Protein AF-A0A4Y9J3P0-F1 (afdb_monomer_lite)

Sequence (81 aa):
MLICTVKEISKITGYASVIGSVECGKVTIVNTHLSEITRISGQKSWHDEQNKVVVRPEKIPVCLYVNGIEMVFLDVNKATY

Radius of gyration: 25.64 Å; chains: 1; bo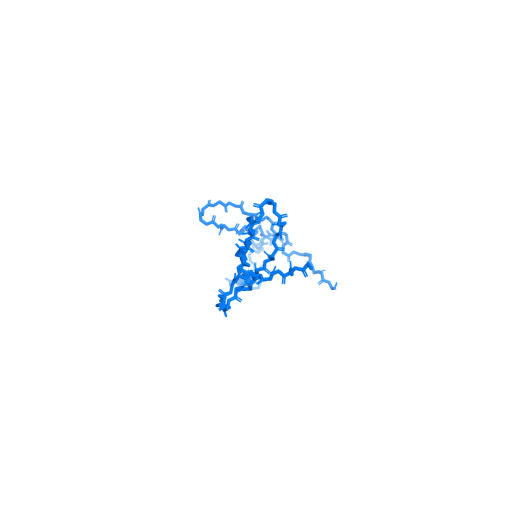unding box: 52×25×76 Å

pLDDT: mean 76.09, std 12.87, range [34.59, 92.75]

Secondary structure (DSSP, 8-state):
------------TTEEEEEEEEETTEEEEEEEE--------------SGGGTTS---S--EEEEEETTEEEEEEETT----

Structure (mmCIF, N/CA/C/O backbone):
data_AF-A0A4Y9J3P0-F1
#
_entry.id   AF-A0A4Y9J3P0-F1
#
loop_
_atom_site.group_PDB
_atom_site.id
_atom_site.type_symbol
_atom_site.label_atom_id
_atom_site.label_alt_id
_atom_site.label_comp_id
_atom_site.label_asym_id
_atom_site.label_entity_id
_atom_site.label_seq_id
_atom_site.pdbx_PDB_ins_code
_atom_site.Cartn_x
_atom_site.Cartn_y
_atom_site.Cartn_z
_atom_site.occupancy
_atom_site.B_iso_or_equiv
_atom_site.auth_seq_id
_atom_site.auth_comp_id
_atom_site.auth_asym_id
_atom_site.auth_atom_id
_atom_site.pdbx_PDB_model_num
ATOM 1 N N . MET A 1 1 ? -22.956 4.630 46.027 1.00 57.25 1 MET A N 1
ATOM 2 C CA . MET A 1 1 ? -23.015 4.656 44.550 1.00 57.25 1 MET A CA 1
ATOM 3 C C . MET A 1 1 ? -22.016 3.633 44.037 1.00 57.25 1 MET A C 1
ATOM 5 O O . MET A 1 1 ? -20.859 3.729 44.419 1.00 57.25 1 MET A O 1
ATOM 9 N N . LEU A 1 2 ? -22.453 2.627 43.276 1.00 64.12 2 LEU A N 1
ATOM 10 C CA . LEU A 1 2 ? -21.544 1.686 42.611 1.00 64.12 2 LEU A CA 1
ATOM 11 C C . LEU A 1 2 ? -21.232 2.206 41.207 1.00 64.12 2 LEU A C 1
ATOM 13 O O . LEU A 1 2 ? -22.137 2.644 40.502 1.00 64.12 2 LEU A O 1
ATOM 17 N N . ILE A 1 3 ? -19.964 2.136 40.811 1.00 68.00 3 ILE A N 1
ATOM 18 C CA . ILE A 1 3 ? -19.506 2.443 39.454 1.00 68.00 3 ILE A CA 1
ATOM 19 C C . ILE A 1 3 ? -19.008 1.129 38.862 1.00 68.00 3 ILE A C 1
ATOM 21 O O . ILE A 1 3 ? -18.083 0.524 39.398 1.00 68.00 3 ILE A O 1
ATOM 25 N N . CYS A 1 4 ? -19.646 0.672 37.788 1.00 66.69 4 CYS A N 1
ATOM 26 C CA . CYS A 1 4 ? -19.231 -0.523 37.059 1.00 66.69 4 CYS A CA 1
ATOM 27 C C . CYS A 1 4 ? -18.487 -0.099 35.794 1.00 66.69 4 CYS A C 1
ATOM 29 O O . CYS A 1 4 ? -18.935 0.801 35.085 1.00 66.69 4 CYS A O 1
ATOM 31 N N . THR A 1 5 ? -17.365 -0.750 35.506 1.00 75.81 5 THR A N 1
ATOM 32 C CA . THR A 1 5 ? -16.589 -0.546 34.281 1.00 75.81 5 THR A CA 1
ATOM 33 C C . THR A 1 5 ? -16.597 -1.829 33.459 1.00 75.81 5 THR A C 1
ATOM 35 O O . THR A 1 5 ? -16.562 -2.931 34.003 1.00 75.81 5 THR A O 1
ATOM 38 N N . VAL A 1 6 ? -16.667 -1.689 32.137 1.00 81.44 6 VAL A N 1
ATOM 39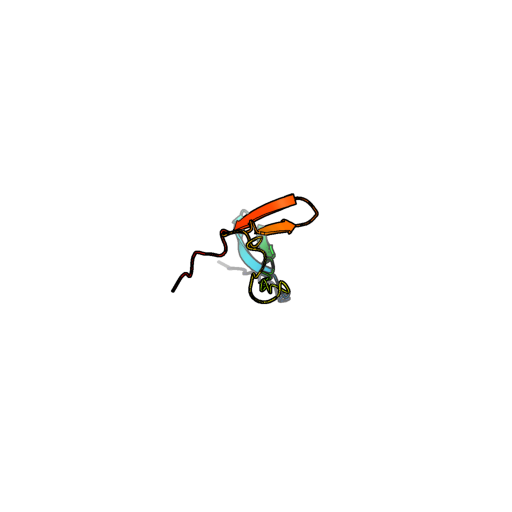 C CA . VAL A 1 6 ? -16.570 -2.808 31.193 1.00 81.44 6 VAL A CA 1
ATOM 40 C C . VAL A 1 6 ? -15.260 -2.651 30.437 1.00 81.44 6 VAL A C 1
ATOM 42 O O . VAL A 1 6 ? -14.903 -1.545 30.036 1.00 81.44 6 VAL A O 1
ATOM 45 N N . LYS A 1 7 ? -14.526 -3.749 30.268 1.00 77.69 7 LYS A N 1
ATOM 46 C CA . LYS A 1 7 ? -13.249 -3.775 29.558 1.00 77.69 7 LYS A CA 1
ATOM 47 C C . LYS A 1 7 ? -13.220 -4.966 28.614 1.00 77.69 7 LYS A C 1
ATOM 49 O O . LYS A 1 7 ? -13.529 -6.084 29.014 1.00 77.69 7 LYS A O 1
ATOM 54 N N . GLU A 1 8 ? -12.795 -4.724 27.383 1.00 80.00 8 GLU A N 1
ATOM 55 C CA . GLU A 1 8 ? -12.482 -5.788 26.439 1.00 80.00 8 GLU A CA 1
ATOM 56 C C . GLU A 1 8 ? -11.167 -6.478 26.838 1.00 80.00 8 GLU A C 1
ATOM 58 O O . GLU A 1 8 ? -10.151 -5.823 27.083 1.00 80.00 8 GLU A O 1
ATOM 63 N N . ILE A 1 9 ? -11.198 -7.808 26.960 1.00 76.69 9 ILE A N 1
ATOM 64 C CA . ILE A 1 9 ? -10.050 -8.610 27.423 1.00 76.69 9 ILE A CA 1
ATOM 65 C C . ILE A 1 9 ? -9.200 -9.081 26.235 1.00 76.69 9 ILE A C 1
ATOM 67 O O . ILE A 1 9 ? -7.980 -9.202 26.345 1.00 76.69 9 ILE A O 1
ATOM 71 N N . SER A 1 10 ? -9.830 -9.324 25.085 1.00 76.81 10 SER A N 1
ATOM 72 C CA . SER A 1 10 ? -9.165 -9.760 23.862 1.00 76.81 10 SER A CA 1
ATOM 73 C C . SER A 1 10 ? -8.551 -8.577 23.119 1.00 76.81 10 SER A C 1
ATOM 75 O O . SER A 1 10 ? -9.262 -7.715 22.615 1.00 76.81 10 SER A O 1
ATOM 77 N N . LYS A 1 11 ? -7.221 -8.558 22.995 1.00 76.19 11 LYS A N 1
ATOM 78 C CA . LYS A 1 11 ? -6.536 -7.671 22.051 1.00 76.19 11 LYS A CA 1
ATOM 79 C C . LYS A 1 11 ? -6.536 -8.332 20.674 1.00 76.19 11 LYS A C 1
ATOM 81 O O . LYS A 1 11 ? -5.897 -9.366 20.498 1.00 76.19 11 LYS A O 1
ATOM 86 N N . ILE A 1 12 ? -7.224 -7.728 19.712 1.00 79.31 12 ILE A N 1
ATOM 87 C CA . ILE A 1 12 ? -7.269 -8.205 18.326 1.00 79.31 12 ILE A CA 1
ATOM 88 C C . ILE A 1 12 ? -6.192 -7.462 17.523 1.00 79.31 12 ILE A C 1
ATOM 90 O O . ILE A 1 12 ? -6.190 -6.232 17.455 1.00 79.31 12 ILE A O 1
ATOM 94 N N . THR A 1 13 ? -5.241 -8.195 16.939 1.00 77.06 13 THR A N 1
ATOM 95 C CA . THR A 1 13 ? -4.208 -7.613 16.065 1.00 77.06 13 THR A CA 1
ATOM 96 C C . THR A 1 13 ? -4.868 -6.906 14.881 1.00 77.06 13 THR A C 1
ATOM 98 O O . THR A 1 13 ? -5.778 -7.453 14.269 1.00 77.06 13 THR A O 1
ATOM 101 N N . GLY A 1 14 ? -4.429 -5.683 14.577 1.00 73.62 14 GLY A N 1
ATOM 102 C CA . GLY A 1 14 ? -5.030 -4.866 13.520 1.00 73.62 14 GLY A CA 1
ATOM 103 C C . GLY A 1 14 ? -6.294 -4.109 13.939 1.00 73.62 14 GLY A C 1
ATOM 104 O O . GLY A 1 14 ? -6.901 -3.477 13.090 1.00 73.62 14 GLY A O 1
ATOM 105 N N . TYR A 1 15 ? -6.698 -4.115 15.215 1.00 80.56 15 TYR A N 1
ATOM 106 C CA . TYR A 1 15 ? -7.841 -3.329 15.701 1.00 80.56 15 TYR A CA 1
ATOM 107 C C . TYR A 1 15 ? -7.461 -2.415 16.874 1.00 80.56 15 TYR A C 1
ATOM 109 O O . TYR A 1 15 ? -6.666 -2.779 17.743 1.00 80.56 15 TYR A O 1
ATOM 117 N N . ALA A 1 16 ? -8.061 -1.225 16.908 1.00 79.69 16 ALA A N 1
ATOM 118 C CA . ALA A 1 16 ? -8.033 -0.300 18.036 1.00 79.69 16 ALA A CA 1
ATOM 119 C C . ALA A 1 16 ? -9.408 -0.278 18.723 1.00 79.69 16 ALA A C 1
ATOM 121 O O . ALA A 1 16 ? -10.415 -0.041 18.059 1.00 79.69 16 ALA A O 1
ATOM 122 N N . SER A 1 17 ? -9.442 -0.501 20.039 1.00 81.06 17 SER A N 1
ATOM 123 C CA . SER A 1 17 ? -10.676 -0.519 20.838 1.00 81.06 17 SER A CA 1
ATOM 124 C C . SER A 1 17 ? -10.863 0.802 21.582 1.00 81.06 17 SER A C 1
ATOM 126 O O . SER A 1 17 ? -9.924 1.309 22.202 1.00 81.06 17 SER A O 1
ATOM 128 N N . VAL A 1 18 ? -12.074 1.353 21.535 1.00 80.00 18 VAL A N 1
ATOM 129 C CA . VAL A 1 18 ? -12.489 2.536 22.296 1.00 80.00 18 VAL A CA 1
ATOM 130 C C . VAL A 1 18 ? -13.742 2.191 23.097 1.00 80.00 18 VAL A C 1
ATOM 132 O O . VAL A 1 18 ? -14.730 1.695 22.552 1.00 80.00 18 VAL A O 1
ATOM 135 N N . ILE A 1 19 ? -13.713 2.479 24.401 1.00 75.56 19 ILE A N 1
ATOM 136 C CA . ILE A 1 19 ? -14.903 2.400 25.255 1.00 75.56 19 ILE A CA 1
ATOM 137 C C . ILE A 1 19 ? -15.718 3.676 25.018 1.00 75.56 19 ILE A C 1
ATOM 139 O O . ILE A 1 19 ? -15.234 4.779 25.270 1.00 75.56 19 ILE A O 1
ATOM 143 N N . GLY A 1 20 ? -16.926 3.514 24.484 1.00 71.19 20 GLY A N 1
ATOM 144 C CA . GLY A 1 20 ? -17.868 4.592 24.194 1.00 71.19 20 GLY A CA 1
ATOM 145 C C . GLY A 1 20 ? -18.681 5.035 25.415 1.00 71.19 20 GLY A C 1
ATOM 146 O O . GLY A 1 20 ? -18.325 4.760 26.562 1.00 71.19 20 GLY A O 1
ATOM 147 N N . SER A 1 21 ? -19.790 5.739 25.168 1.00 68.56 21 SER A N 1
ATOM 148 C CA . SER A 1 21 ? -20.669 6.260 26.220 1.00 68.56 21 SER A CA 1
ATOM 149 C C . SER A 1 21 ? -21.390 5.153 26.999 1.00 68.56 21 SER A C 1
ATOM 151 O O . SER A 1 21 ? -21.642 4.049 26.501 1.00 68.56 21 SER A O 1
ATOM 153 N N . VAL A 1 22 ? -21.725 5.479 28.251 1.00 72.44 22 VAL A N 1
ATOM 154 C CA . VAL A 1 22 ? -22.616 4.687 29.102 1.00 72.44 22 VAL A CA 1
ATOM 155 C C . VAL A 1 22 ? -23.976 5.377 29.121 1.00 72.44 22 VAL A C 1
ATOM 157 O O . VAL A 1 22 ? -24.117 6.442 29.718 1.00 72.44 22 VAL A O 1
ATOM 160 N N . GLU A 1 23 ? -24.979 4.775 28.490 1.00 73.69 23 GLU A N 1
ATOM 161 C CA . GLU A 1 23 ? -26.337 5.327 28.411 1.00 73.69 23 GLU A CA 1
ATOM 162 C C . GLU A 1 23 ? -27.337 4.328 28.994 1.00 73.69 23 GLU A C 1
A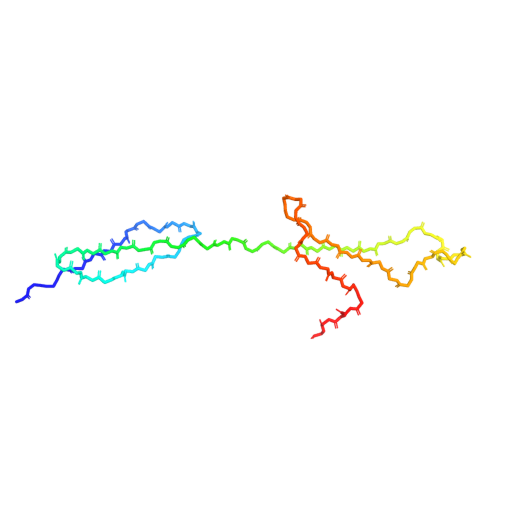TOM 164 O O . GLU A 1 23 ? -27.455 3.198 28.522 1.00 73.69 23 GLU A O 1
ATOM 169 N N . CYS A 1 24 ? -28.039 4.726 30.062 1.00 70.81 24 CYS A N 1
ATOM 170 C CA . CYS A 1 24 ? -29.050 3.898 30.738 1.00 70.81 24 CYS A CA 1
ATOM 171 C C . CYS A 1 24 ? -28.576 2.462 31.065 1.00 70.81 24 CYS A C 1
ATOM 173 O O . CYS A 1 24 ? -29.322 1.501 30.894 1.00 70.81 24 CYS A O 1
ATOM 175 N N . GLY A 1 25 ? -27.325 2.302 31.516 1.00 75.81 25 GLY A N 1
ATOM 176 C CA . GLY A 1 25 ? -26.753 0.994 31.867 1.00 75.81 25 GLY A CA 1
ATOM 177 C C . GLY A 1 25 ? -26.259 0.159 30.680 1.00 75.81 25 GLY A C 1
ATOM 178 O O . GLY A 1 25 ? -25.779 -0.954 30.885 1.00 75.81 25 GLY A O 1
ATOM 179 N N . LYS A 1 26 ? -26.329 0.680 29.451 1.00 77.38 26 LYS A N 1
ATOM 180 C CA . LYS A 1 26 ? -25.677 0.086 28.280 1.00 77.38 26 LYS A CA 1
ATOM 181 C C . LYS A 1 26 ? -24.286 0.676 28.115 1.00 77.38 26 LYS A C 1
ATOM 183 O O . LYS A 1 26 ? -24.117 1.887 28.216 1.00 77.38 26 LYS A O 1
ATOM 188 N N . VAL A 1 27 ? -23.311 -0.183 27.834 1.00 85.06 27 VAL A N 1
ATOM 189 C CA . VAL A 1 27 ? -21.939 0.215 27.504 1.00 85.06 27 VAL A CA 1
ATOM 190 C C . VAL A 1 27 ? -21.659 -0.197 26.070 1.00 85.06 27 VAL A C 1
ATOM 192 O O . VAL A 1 27 ? -21.866 -1.356 25.714 1.00 85.06 27 VAL A O 1
ATOM 195 N N . THR A 1 28 ? -21.187 0.744 25.258 1.00 83.69 28 THR A N 1
ATOM 196 C CA . THR A 1 28 ? -20.792 0.474 23.871 1.00 83.69 28 THR A CA 1
ATOM 197 C C . THR A 1 28 ? -19.275 0.364 23.785 1.00 83.69 28 THR A C 1
ATOM 199 O O . THR A 1 28 ? -18.564 1.241 24.271 1.00 83.69 28 THR A O 1
ATOM 202 N N . ILE A 1 29 ? -18.770 -0.695 23.154 1.00 84.12 29 ILE A N 1
ATOM 203 C CA . ILE A 1 29 ? -17.348 -0.859 22.825 1.00 84.12 29 ILE A CA 1
ATOM 204 C C . ILE A 1 29 ? -17.229 -0.833 21.306 1.00 84.12 29 ILE A C 1
ATOM 206 O O . ILE A 1 29 ? -17.954 -1.552 20.618 1.00 84.12 29 ILE A O 1
ATOM 210 N N . VAL A 1 30 ? -16.338 0.010 20.787 1.00 83.50 30 VAL A N 1
ATOM 211 C CA . VAL A 1 30 ? -16.110 0.170 19.350 1.00 83.50 30 VAL A CA 1
ATOM 212 C C . VAL A 1 30 ? -14.713 -0.327 19.010 1.00 83.50 30 VAL A C 1
ATOM 214 O O . VAL A 1 30 ? -13.726 0.238 19.474 1.00 83.50 30 VAL A O 1
ATOM 217 N N . ASN A 1 31 ? -14.644 -1.361 18.172 1.00 80.44 31 ASN A N 1
ATOM 218 C CA . ASN A 1 31 ? -13.404 -1.865 17.593 1.00 80.44 31 ASN A CA 1
ATOM 219 C C . ASN A 1 31 ? -13.238 -1.336 16.168 1.00 80.44 31 ASN A C 1
ATOM 221 O O . ASN A 1 31 ? -14.028 -1.657 15.281 1.00 80.44 31 ASN A O 1
ATOM 225 N N . THR A 1 32 ? -12.185 -0.560 15.939 1.00 79.38 32 THR A N 1
ATOM 226 C CA . THR A 1 32 ? -11.854 0.030 14.639 1.00 79.38 32 THR A CA 1
ATOM 227 C C . THR A 1 32 ? -10.707 -0.738 13.997 1.00 79.38 32 THR A C 1
ATOM 229 O O . THR A 1 32 ? -9.624 -0.813 14.576 1.00 79.38 32 THR A O 1
ATOM 232 N N . HIS A 1 33 ? -10.916 -1.277 12.793 1.00 80.38 33 HIS A N 1
ATOM 233 C CA . HIS A 1 33 ? -9.857 -1.935 12.026 1.00 80.38 33 HIS A CA 1
ATOM 234 C C . HIS A 1 33 ? -8.827 -0.908 11.534 1.00 80.38 33 HIS A C 1
ATOM 236 O O . HIS A 1 33 ? -9.151 0.028 10.800 1.00 80.38 33 HIS A O 1
ATOM 242 N N . LEU A 1 34 ? -7.574 -1.097 11.929 1.00 73.62 34 LEU A N 1
ATOM 243 C CA . LEU A 1 34 ? -6.421 -0.365 11.436 1.00 73.62 34 LEU A CA 1
ATOM 244 C C . LEU A 1 34 ? -6.040 -0.970 10.087 1.00 73.62 34 LEU A C 1
ATOM 246 O O . LEU A 1 34 ? -5.431 -2.034 10.025 1.00 73.62 34 LEU A O 1
ATOM 250 N N . SER A 1 35 ? -6.429 -0.300 9.005 1.00 73.44 35 SER A N 1
ATOM 251 C CA . SER A 1 35 ? -6.055 -0.745 7.662 1.00 73.44 35 SER A CA 1
ATOM 252 C C . SER A 1 35 ? -4.535 -0.762 7.523 1.00 73.44 35 SER A C 1
ATOM 254 O O . SER A 1 35 ? -3.855 0.204 7.879 1.00 73.44 35 SER A O 1
ATOM 256 N N . GLU A 1 36 ? -4.000 -1.861 7.004 1.00 65.69 36 GLU A N 1
ATOM 257 C CA . GLU A 1 36 ? -2.572 -1.984 6.750 1.00 65.69 36 GLU A CA 1
ATOM 258 C C . GLU A 1 36 ? -2.176 -1.065 5.591 1.00 65.69 36 GLU A C 1
ATOM 260 O O . GLU A 1 36 ? -2.765 -1.095 4.511 1.00 65.69 36 GLU A O 1
ATOM 265 N N . ILE A 1 37 ? -1.167 -0.224 5.815 1.00 64.19 37 ILE A N 1
ATOM 266 C CA . ILE A 1 37 ? -0.589 0.607 4.761 1.00 64.19 37 ILE A CA 1
ATOM 267 C C . ILE A 1 37 ? 0.551 -0.187 4.131 1.00 64.19 37 ILE A C 1
ATOM 269 O O . ILE A 1 37 ? 1.611 -0.356 4.737 1.00 64.19 37 ILE A O 1
ATOM 273 N N . THR A 1 38 ? 0.359 -0.650 2.901 1.00 68.19 38 THR A N 1
ATOM 274 C CA . THR A 1 38 ? 1.437 -1.256 2.114 1.00 68.19 38 THR A CA 1
ATOM 275 C C . THR A 1 38 ? 2.201 -0.176 1.355 1.00 68.19 38 THR A C 1
ATOM 277 O O . THR A 1 38 ? 1.611 0.708 0.736 1.00 68.19 38 THR A O 1
ATOM 280 N N . ARG A 1 39 ? 3.535 -0.248 1.384 1.00 73.06 39 ARG A N 1
ATOM 281 C CA . ARG A 1 39 ? 4.406 0.597 0.558 1.00 73.06 39 ARG A CA 1
ATOM 282 C C . ARG A 1 39 ? 4.800 -0.167 -0.699 1.00 73.06 39 ARG A C 1
ATOM 284 O O . ARG A 1 39 ? 5.284 -1.289 -0.602 1.00 73.06 39 ARG A O 1
ATOM 291 N N . ILE A 1 40 ? 4.611 0.459 -1.855 1.00 76.94 40 ILE A N 1
ATOM 292 C CA . ILE A 1 40 ? 4.987 -0.086 -3.160 1.00 76.94 40 ILE A CA 1
ATOM 293 C C . ILE A 1 40 ? 6.036 0.844 -3.759 1.00 76.94 40 ILE A C 1
ATOM 295 O O . ILE A 1 40 ? 5.842 2.058 -3.804 1.00 76.94 40 ILE A O 1
ATOM 299 N N . SER A 1 41 ? 7.152 0.276 -4.203 1.00 81.62 41 SER A N 1
ATOM 300 C CA . SER A 1 41 ? 8.224 0.993 -4.886 1.00 81.62 41 SER A CA 1
ATOM 301 C C . SER A 1 41 ? 8.633 0.242 -6.149 1.00 81.62 41 SER A C 1
ATOM 303 O O . SER A 1 41 ? 8.458 -0.970 -6.265 1.00 81.62 41 SER A O 1
ATOM 305 N N . GLY A 1 42 ? 9.163 0.981 -7.117 1.00 81.19 42 GLY A N 1
ATOM 306 C CA . GLY A 1 42 ? 9.642 0.431 -8.375 1.00 81.19 42 GLY A CA 1
ATOM 307 C C . GLY A 1 42 ? 10.705 1.334 -8.979 1.00 81.19 42 GLY A C 1
ATOM 308 O O . GLY A 1 42 ? 10.763 2.527 -8.682 1.00 81.19 42 GLY A O 1
ATOM 309 N N . GLN A 1 43 ? 11.547 0.756 -9.828 1.00 86.50 43 GLN A N 1
ATOM 310 C CA . GLN A 1 43 ? 12.577 1.478 -10.563 1.00 86.50 43 GLN A CA 1
ATOM 311 C C . GLN A 1 43 ? 12.384 1.250 -12.058 1.00 86.50 43 GLN A C 1
ATOM 313 O O . GLN A 1 43 ? 12.173 0.122 -12.508 1.00 86.50 43 GLN A O 1
ATOM 318 N N . LYS A 1 44 ? 12.494 2.326 -12.840 1.00 85.62 44 LYS A N 1
ATOM 319 C CA . LYS A 1 44 ? 12.576 2.228 -14.294 1.00 85.62 44 LYS A CA 1
ATOM 320 C C . LYS A 1 44 ? 14.033 2.048 -14.712 1.00 85.62 44 LYS A C 1
ATOM 322 O O . LYS A 1 44 ? 14.854 2.933 -14.485 1.00 85.62 44 LYS A O 1
ATOM 327 N N . SER A 1 45 ? 14.313 0.947 -15.401 1.00 88.12 45 SER A N 1
ATOM 328 C CA . SER A 1 45 ? 15.574 0.721 -16.111 1.00 88.12 45 SER A CA 1
ATOM 329 C C . SER A 1 45 ? 15.328 0.727 -17.617 1.00 88.12 45 SER A C 1
ATOM 331 O O . SER A 1 45 ? 14.295 0.245 -18.089 1.00 88.12 45 SER A O 1
ATOM 333 N N . TRP A 1 46 ? 16.268 1.289 -18.372 1.00 88.75 46 TRP A N 1
ATOM 334 C CA . TRP A 1 46 ? 16.232 1.328 -19.833 1.00 88.75 46 TRP A CA 1
ATOM 335 C C . TRP A 1 46 ? 17.295 0.385 -20.400 1.00 88.75 46 TRP A C 1
ATOM 337 O O . TRP A 1 46 ? 18.449 0.437 -19.979 1.00 88.75 46 TRP A O 1
ATOM 347 N N . HIS A 1 47 ? 16.914 -0.461 -21.358 1.00 89.62 47 HIS A N 1
ATOM 348 C CA . HIS A 1 47 ? 17.828 -1.315 -22.118 1.00 89.62 47 HIS A CA 1
ATOM 349 C C . HIS A 1 47 ? 17.801 -0.886 -23.590 1.00 89.62 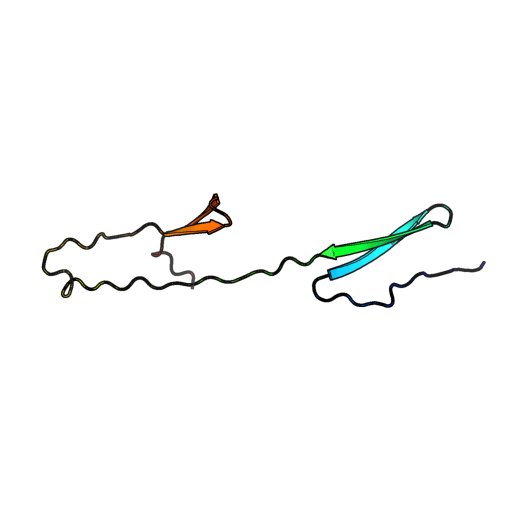47 HIS A C 1
ATOM 351 O O . HIS A 1 47 ? 17.159 -1.512 -24.424 1.00 89.62 47 HIS A O 1
ATOM 357 N N . ASP A 1 48 ? 18.415 0.263 -23.872 1.00 91.12 48 ASP A N 1
ATOM 358 C CA . ASP A 1 48 ? 18.297 1.003 -25.139 1.00 91.12 48 ASP A CA 1
ATOM 359 C C . ASP A 1 48 ? 19.660 1.485 -25.675 1.00 91.12 48 ASP A C 1
ATOM 361 O O . ASP A 1 48 ? 19.752 2.512 -26.348 1.00 91.12 48 ASP A O 1
ATOM 365 N N . GLU A 1 49 ? 20.735 0.773 -25.324 1.00 92.75 49 GLU A N 1
ATOM 366 C CA . GLU A 1 49 ? 22.112 1.091 -25.720 1.00 92.75 49 GLU A CA 1
ATOM 367 C C . GLU A 1 49 ? 22.523 2.550 -25.447 1.00 92.75 49 GLU A C 1
ATOM 369 O O . GLU A 1 49 ? 23.088 3.209 -26.312 1.00 92.75 49 GLU A O 1
ATOM 374 N N . GLN A 1 50 ? 22.253 3.072 -24.245 1.00 89.19 50 GLN A N 1
ATOM 375 C CA . GLN A 1 50 ? 22.534 4.476 -23.889 1.00 89.19 50 GLN A CA 1
ATOM 376 C C . GLN A 1 50 ? 21.775 5.485 -24.767 1.00 89.19 50 GLN A C 1
ATOM 378 O O . GLN A 1 50 ? 22.276 6.570 -25.050 1.00 89.19 50 GLN A O 1
ATOM 383 N N . ASN A 1 51 ? 20.546 5.145 -25.165 1.00 87.81 51 ASN A N 1
ATOM 384 C CA . ASN A 1 51 ? 19.685 6.001 -25.980 1.00 87.81 51 ASN A CA 1
ATOM 385 C C . ASN A 1 51 ? 20.290 6.372 -27.356 1.00 87.81 51 ASN A C 1
ATOM 387 O O . ASN A 1 51 ? 20.050 7.468 -27.859 1.00 87.81 51 ASN A O 1
ATOM 391 N N . LYS A 1 52 ? 21.049 5.467 -27.998 1.00 90.44 52 LYS A N 1
ATOM 392 C CA . LYS A 1 52 ? 21.692 5.697 -29.316 1.00 90.44 52 LYS A CA 1
ATOM 393 C C . LYS A 1 52 ? 20.739 6.179 -30.412 1.00 90.44 52 LYS A C 1
ATOM 395 O O . LYS A 1 52 ? 21.131 6.976 -31.255 1.00 90.44 52 LYS A O 1
ATOM 400 N N . VAL A 1 53 ? 19.505 5.673 -30.409 1.00 89.06 53 VAL A N 1
ATOM 401 C CA . VAL A 1 53 ? 18.479 5.992 -31.422 1.00 89.06 53 VAL A CA 1
ATOM 402 C C . VAL A 1 53 ? 17.620 7.199 -31.003 1.00 89.06 53 VAL A C 1
ATOM 404 O O . VAL A 1 53 ? 16.732 7.606 -31.738 1.00 89.06 53 VAL A O 1
ATOM 407 N N . VAL A 1 54 ? 17.885 7.804 -29.835 1.00 84.81 54 VAL A N 1
ATOM 408 C CA . VAL A 1 54 ? 17.165 8.983 -29.310 1.00 84.81 54 VAL A CA 1
ATOM 409 C C . VAL A 1 54 ? 15.644 8.757 -29.224 1.00 84.81 54 VAL A C 1
ATOM 411 O O . VAL A 1 54 ? 14.838 9.624 -29.542 1.00 84.81 54 VAL A O 1
ATOM 414 N N . VAL A 1 55 ? 15.237 7.562 -28.792 1.00 90.25 55 VAL A N 1
ATOM 415 C CA . VAL A 1 55 ? 13.818 7.176 -28.647 1.00 90.25 55 VAL A CA 1
ATOM 416 C C . VAL A 1 55 ? 13.329 7.235 -27.203 1.00 90.25 55 VAL A C 1
ATOM 418 O O . VAL A 1 55 ? 12.134 7.091 -26.947 1.00 90.25 55 VAL A O 1
ATOM 421 N N . ARG A 1 56 ? 14.240 7.417 -26.238 1.00 91.31 56 ARG A N 1
ATOM 422 C CA . ARG A 1 56 ? 13.882 7.483 -24.824 1.00 91.31 56 ARG A CA 1
ATOM 423 C C . ARG A 1 56 ? 13.068 8.755 -24.555 1.00 91.31 56 ARG A C 1
ATOM 425 O O . ARG A 1 56 ? 13.585 9.850 -24.781 1.00 91.31 56 ARG A O 1
ATOM 432 N N . PRO A 1 57 ? 11.838 8.635 -24.031 1.00 90.06 57 PRO A N 1
ATOM 433 C CA . PRO A 1 57 ? 11.062 9.799 -23.642 1.00 90.06 57 PRO A CA 1
ATOM 434 C C . PRO A 1 57 ? 11.683 10.472 -22.414 1.00 90.06 57 PRO A C 1
ATOM 436 O O . PRO A 1 57 ? 12.276 9.809 -21.561 1.00 90.06 57 PRO A O 1
ATOM 439 N N . GLU A 1 58 ? 11.491 11.785 -22.298 1.00 87.38 58 GLU A N 1
ATOM 440 C CA . GLU A 1 58 ? 11.930 12.566 -21.134 1.00 87.38 58 GLU A CA 1
ATOM 441 C C . GLU A 1 58 ? 11.263 12.072 -19.841 1.00 87.38 58 GLU A C 1
ATOM 443 O O . GLU A 1 58 ? 11.885 12.037 -18.780 1.00 87.38 58 GLU A O 1
ATOM 448 N N . LYS A 1 59 ? 9.995 11.647 -19.933 1.00 84.81 59 LYS A N 1
ATOM 449 C CA . LYS A 1 59 ? 9.189 11.185 -18.801 1.00 84.81 59 LYS A CA 1
ATOM 450 C C . LYS A 1 59 ? 8.305 10.011 -19.190 1.00 84.81 59 LYS A C 1
ATOM 452 O O . LYS A 1 59 ? 7.871 9.894 -20.334 1.00 84.81 59 LYS A O 1
ATOM 457 N N . ILE A 1 60 ? 7.996 9.175 -18.205 1.00 84.06 60 ILE A N 1
ATOM 458 C CA . ILE A 1 60 ? 6.954 8.155 -18.312 1.00 84.06 60 ILE A CA 1
ATOM 459 C C . ILE A 1 60 ? 5.954 8.343 -17.167 1.00 84.06 60 ILE A C 1
ATOM 461 O O . ILE A 1 60 ? 6.382 8.555 -16.030 1.00 84.06 60 ILE A O 1
ATOM 465 N N . PRO A 1 61 ? 4.642 8.283 -17.438 1.00 82.00 61 PRO A N 1
ATOM 466 C CA . PRO A 1 61 ? 3.650 8.254 -16.377 1.00 82.00 61 PRO A CA 1
ATOM 467 C C . PRO A 1 61 ? 3.692 6.901 -15.661 1.00 82.00 61 PRO A C 1
ATOM 469 O O . PRO A 1 61 ? 3.863 5.857 -16.296 1.00 82.00 61 PRO A O 1
ATOM 472 N N . VAL A 1 62 ? 3.525 6.916 -14.339 1.00 83.75 62 VAL A N 1
ATOM 473 C CA . VAL A 1 62 ? 3.342 5.704 -13.533 1.00 83.75 62 VAL A CA 1
ATOM 474 C C . VAL A 1 62 ? 2.034 5.829 -12.766 1.00 83.75 62 VAL A C 1
ATOM 476 O O . VAL A 1 62 ? 1.838 6.787 -12.016 1.00 83.75 62 VAL A O 1
ATOM 479 N N . CYS A 1 63 ? 1.163 4.838 -12.948 1.00 84.00 63 CYS A N 1
ATOM 480 C CA . CYS A 1 63 ? -0.146 4.766 -12.313 1.00 84.00 63 CYS A CA 1
ATOM 481 C C . CYS A 1 63 ? -0.187 3.563 -11.370 1.00 84.00 63 CYS A C 1
ATOM 483 O O . CYS A 1 63 ? 0.175 2.447 -11.754 1.00 84.00 63 CYS A O 1
ATOM 485 N N . LEU A 1 64 ? -0.632 3.787 -10.135 1.00 83.25 64 LEU A N 1
ATOM 486 C CA . LEU A 1 64 ? -0.896 2.707 -9.189 1.00 83.25 64 LEU A CA 1
ATOM 487 C C . LEU A 1 64 ? -2.361 2.281 -9.301 1.00 83.25 64 LEU A C 1
ATOM 489 O O . LEU A 1 64 ? -3.251 3.107 -9.104 1.00 83.25 64 LEU A O 1
ATOM 493 N N . TYR A 1 65 ? -2.602 0.995 -9.564 1.00 83.88 65 TYR A N 1
ATOM 494 C CA . TYR A 1 65 ? -3.944 0.416 -9.614 1.00 83.88 65 TYR A CA 1
ATOM 495 C C . TYR A 1 65 ? -4.212 -0.447 -8.385 1.00 83.88 65 TYR A C 1
ATOM 497 O O . TYR A 1 65 ? -3.409 -1.312 -8.038 1.00 83.88 65 TYR A O 1
ATOM 505 N N . VAL A 1 66 ? -5.373 -0.252 -7.765 1.00 81.06 66 VAL A N 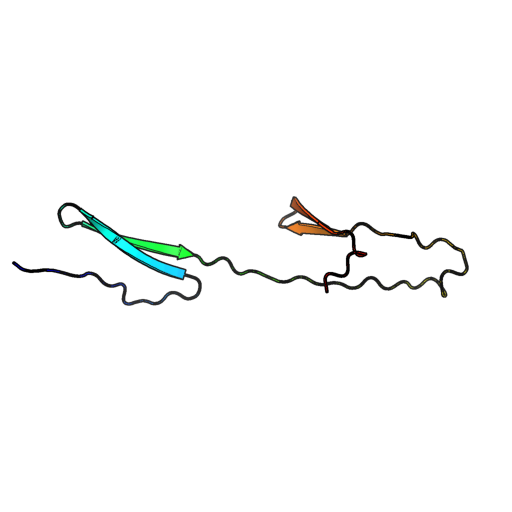1
ATOM 506 C CA . VAL A 1 66 ? -5.884 -1.100 -6.686 1.00 81.06 66 VAL A CA 1
ATOM 507 C C . VAL A 1 66 ? -7.190 -1.712 -7.165 1.00 81.06 66 VAL A C 1
ATOM 509 O O . VAL A 1 66 ? -8.143 -0.999 -7.463 1.00 81.06 66 VAL A O 1
ATOM 512 N N . ASN A 1 67 ? -7.222 -3.041 -7.290 1.00 84.88 67 ASN A N 1
ATOM 513 C CA . ASN A 1 67 ? -8.382 -3.787 -7.797 1.00 84.88 67 ASN A CA 1
ATOM 514 C C . ASN A 1 67 ? -8.907 -3.264 -9.151 1.00 84.88 67 ASN A C 1
ATOM 516 O O . ASN A 1 67 ? -10.110 -3.216 -9.386 1.00 84.88 67 ASN A O 1
ATOM 520 N N . GLY A 1 68 ? -7.997 -2.843 -10.035 1.00 84.62 68 GLY A N 1
ATOM 521 C CA . GLY A 1 68 ? -8.338 -2.297 -11.353 1.00 84.62 68 GLY A CA 1
ATOM 522 C C . GLY A 1 68 ? -8.742 -0.819 -11.365 1.00 84.62 68 GLY A C 1
ATOM 523 O O . GLY A 1 68 ? -8.978 -0.282 -12.442 1.00 84.62 68 GLY A O 1
ATOM 524 N N . ILE A 1 69 ? -8.778 -0.143 -10.212 1.00 82.12 69 ILE A N 1
ATOM 525 C CA . ILE A 1 69 ? -9.066 1.293 -10.098 1.00 82.12 69 ILE A CA 1
ATOM 526 C C . ILE A 1 69 ? -7.752 2.066 -9.969 1.00 82.12 69 ILE A C 1
ATOM 528 O O . ILE A 1 69 ? -6.910 1.728 -9.137 1.00 82.12 69 ILE A O 1
ATOM 532 N N . GLU A 1 70 ? -7.573 3.104 -10.785 1.00 82.56 70 GLU A N 1
ATOM 533 C CA . GLU A 1 70 ? -6.422 4.008 -10.708 1.00 82.56 70 GLU A CA 1
ATOM 534 C C . GLU A 1 70 ? -6.496 4.876 -9.442 1.00 82.56 70 GLU A C 1
ATOM 536 O O . GLU A 1 70 ? -7.488 5.562 -9.209 1.00 82.56 70 GLU A O 1
ATOM 541 N N . MET A 1 71 ? -5.446 4.841 -8.619 1.00 71.62 71 MET A N 1
ATOM 542 C CA . MET A 1 71 ? -5.399 5.533 -7.327 1.00 71.62 71 MET A CA 1
ATOM 543 C C . MET A 1 71 ? -4.597 6.836 -7.369 1.00 71.62 71 MET A C 1
ATOM 545 O O . MET A 1 71 ? -4.995 7.818 -6.747 1.00 71.62 71 MET A O 1
ATOM 549 N N . VAL A 1 72 ? -3.437 6.842 -8.039 1.00 69.31 72 VAL A N 1
ATOM 550 C CA . VAL A 1 72 ? -2.501 7.982 -8.050 1.00 69.31 72 VAL A CA 1
ATOM 551 C C . VAL A 1 72 ? -1.691 8.000 -9.348 1.00 69.31 72 VAL A C 1
ATOM 553 O O . VAL A 1 72 ? -1.157 6.967 -9.756 1.00 69.31 72 VAL A O 1
ATOM 556 N N . PHE A 1 73 ? -1.532 9.196 -9.922 1.00 57.38 73 PHE A N 1
ATOM 557 C CA . PHE A 1 73 ? -0.552 9.514 -10.962 1.00 57.38 73 PHE A CA 1
ATOM 558 C C . PHE A 1 73 ? 0.726 10.074 -10.316 1.00 57.38 73 PHE A C 1
ATOM 560 O O . PHE A 1 73 ? 0.683 11.110 -9.649 1.00 57.38 73 PHE A O 1
ATOM 567 N N . LEU A 1 74 ? 1.865 9.401 -10.492 1.00 60.53 74 LEU A N 1
ATOM 568 C CA . LEU A 1 74 ? 3.163 9.845 -9.970 1.00 60.53 74 LEU A CA 1
ATOM 569 C C . LEU A 1 74 ? 4.041 10.355 -11.127 1.00 60.53 74 LEU A C 1
ATOM 571 O O . LEU A 1 74 ? 4.425 9.575 -11.998 1.00 60.53 74 LEU A O 1
ATOM 575 N N . ASP A 1 75 ? 4.401 11.648 -11.128 1.00 54.91 75 ASP A N 1
ATOM 576 C CA . ASP A 1 75 ? 5.520 12.139 -11.954 1.00 54.91 75 ASP A CA 1
ATOM 577 C C . ASP A 1 75 ? 6.826 11.733 -11.259 1.00 54.91 75 ASP A C 1
ATOM 579 O O . ASP A 1 75 ? 7.188 12.260 -10.205 1.00 54.91 75 ASP A O 1
ATOM 583 N N . VAL A 1 76 ? 7.531 10.770 -11.849 1.00 55.28 76 VAL A N 1
ATOM 584 C CA . VAL A 1 76 ? 8.749 10.152 -11.301 1.00 55.28 76 VAL A CA 1
ATOM 585 C C . VAL A 1 76 ? 9.971 11.088 -11.241 1.00 55.28 76 VAL A C 1
ATOM 587 O O . VAL A 1 76 ? 11.053 10.644 -10.871 1.00 55.28 76 VAL A O 1
ATOM 590 N N . ASN A 1 77 ? 9.820 12.383 -11.555 1.00 54.12 77 ASN A N 1
ATOM 591 C CA . ASN A 1 77 ? 10.898 13.382 -11.497 1.00 54.12 77 ASN A CA 1
ATOM 592 C C . ASN A 1 77 ? 10.892 14.282 -10.254 1.00 54.12 77 ASN A C 1
ATOM 594 O O . ASN A 1 77 ? 11.763 15.143 -10.127 1.00 54.12 77 ASN A O 1
ATOM 598 N N . LYS A 1 78 ? 9.941 14.127 -9.325 1.00 36.88 78 LYS A N 1
ATOM 599 C CA . LYS A 1 78 ? 9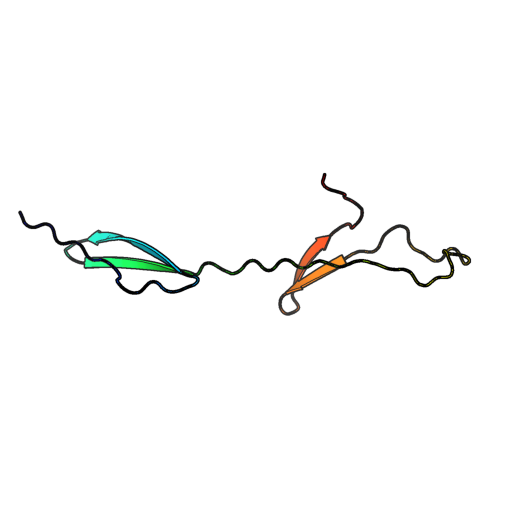.958 14.895 -8.074 1.00 36.88 78 LYS A CA 1
ATOM 600 C C . LYS A 1 78 ? 10.682 14.104 -6.987 1.00 36.88 78 LYS A C 1
ATOM 602 O O . LYS A 1 78 ? 10.076 13.339 -6.244 1.00 36.88 78 LYS A O 1
ATOM 607 N N . ALA A 1 79 ? 11.995 14.301 -6.899 1.00 36.75 79 ALA A N 1
ATOM 608 C CA . ALA A 1 79 ? 12.734 13.985 -5.686 1.00 36.75 79 ALA A CA 1
ATOM 609 C C . ALA A 1 79 ? 12.192 14.870 -4.551 1.00 36.75 79 ALA A C 1
ATOM 611 O O . ALA A 1 79 ? 12.416 16.079 -4.534 1.00 36.75 79 ALA A O 1
ATOM 612 N N . THR A 1 80 ? 11.428 14.292 -3.629 1.00 36.03 80 THR A N 1
ATOM 613 C CA . THR A 1 80 ? 11.219 14.886 -2.305 1.00 36.03 80 THR A CA 1
ATOM 614 C C . THR A 1 80 ? 12.417 14.513 -1.443 1.00 36.03 80 THR A C 1
ATOM 616 O O . THR A 1 80 ? 12.561 13.346 -1.076 1.00 36.03 80 THR A O 1
ATOM 619 N N . TYR A 1 81 ? 13.285 15.498 -1.205 1.00 34.59 81 TYR A N 1
ATOM 620 C CA . TYR A 1 81 ? 14.277 15.490 -0.129 1.00 34.59 81 TYR A CA 1
ATOM 621 C C . TYR A 1 81 ? 13.595 15.733 1.218 1.00 34.59 81 TYR A C 1
ATOM 623 O O . TYR A 1 81 ? 12.597 16.493 1.230 1.00 34.59 81 TYR A O 1
#

Foldseek 3Di:
DDDDDDDDPDDDPQWDWDWDDQDPNDTDIDIDGNDDDDDDDDDDDDPCPVCPVVPDDPWDWDFDDDPNDTDDIDGPPDPDD